Protein AF-A0A7X5D8U9-F1 (afdb_monomer_lite)

Secondary structure (DSSP, 8-state):
---TT-TTTT--SSPPPHHHHHHHHHHHHHHHHHHHHHHHHHHHH---HHHHHHHHHHHHHHTT--

pLDDT: mean 92.53, std 11.47, range [46.94, 98.75]

Sequence (66 aa):
MAILSNPFVMEVPRKLTDEELINAIRQDIIGELEAIHEYDAHVQATDNEDAKKVLSDIRDEEREHM

Structure (mmCIF, N/CA/C/O backbone):
data_AF-A0A7X5D8U9-F1
#
_entry.id   AF-A0A7X5D8U9-F1
#
loop_
_atom_site.group_PDB
_atom_site.id
_atom_site.type_symbol
_atom_site.label_atom_id
_atom_site.label_alt_id
_atom_site.label_comp_id
_atom_site.label_asym_id
_atom_site.label_entity_id
_atom_site.label_seq_id
_atom_site.pdbx_PDB_ins_code
_atom_site.Cartn_x
_atom_site.Cartn_y
_atom_site.Cartn_z
_atom_site.occupancy
_atom_site.B_iso_or_equiv
_atom_site.auth_seq_id
_atom_site.auth_comp_id
_atom_site.auth_asym_id
_atom_site.auth_atom_id
_atom_site.pdbx_PDB_model_num
ATOM 1 N N . MET A 1 1 ? 8.202 8.320 8.854 1.00 46.94 1 MET A N 1
ATOM 2 C CA . MET A 1 1 ? 9.555 7.892 9.282 1.00 46.94 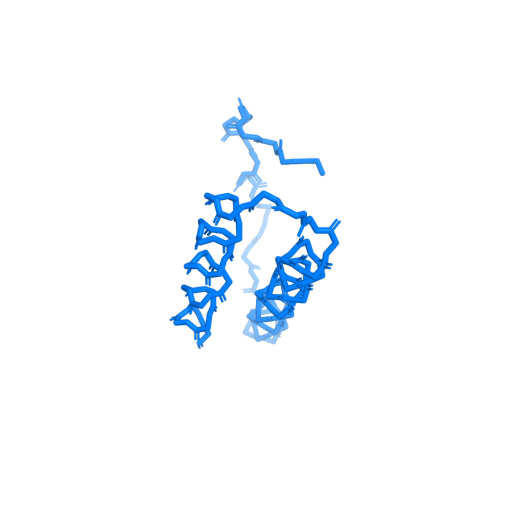1 MET A CA 1
ATOM 3 C C . MET A 1 1 ? 9.390 6.577 10.030 1.00 46.94 1 MET A C 1
ATOM 5 O O . MET A 1 1 ? 8.829 6.597 11.119 1.00 46.94 1 MET A O 1
ATOM 9 N N . ALA A 1 2 ? 9.754 5.444 9.425 1.00 53.56 2 ALA A N 1
ATOM 10 C CA . ALA A 1 2 ? 9.574 4.133 10.050 1.00 53.56 2 ALA A CA 1
ATOM 11 C C . ALA A 1 2 ? 10.415 4.028 11.335 1.00 53.56 2 ALA A C 1
ATOM 13 O O . ALA A 1 2 ? 11.630 4.226 11.315 1.00 53.56 2 ALA A O 1
ATOM 14 N N . ILE A 1 3 ? 9.758 3.744 12.461 1.00 63.91 3 ILE A N 1
ATOM 15 C CA . ILE A 1 3 ? 10.358 3.658 13.800 1.00 63.91 3 ILE A CA 1
ATOM 16 C C . ILE A 1 3 ? 10.801 2.208 14.060 1.00 63.91 3 ILE A C 1
ATOM 18 O O . ILE A 1 3 ? 10.402 1.584 15.037 1.00 63.91 3 ILE A O 1
ATOM 22 N N . LEU A 1 4 ? 11.601 1.642 13.154 1.00 62.34 4 LEU A N 1
ATOM 23 C CA . LEU A 1 4 ? 11.943 0.209 13.136 1.00 62.34 4 LEU A CA 1
ATOM 24 C C . LEU A 1 4 ? 12.714 -0.286 14.380 1.00 62.34 4 LEU A C 1
ATOM 26 O O . LEU A 1 4 ? 12.822 -1.490 14.584 1.00 62.34 4 LEU A O 1
ATOM 30 N N . SER A 1 5 ? 13.225 0.613 15.226 1.00 75.75 5 SER A N 1
ATOM 31 C CA . SER A 1 5 ? 14.129 0.263 16.335 1.00 75.75 5 SER A CA 1
ATOM 32 C C . SER A 1 5 ? 13.589 0.563 17.737 1.00 75.75 5 SER A C 1
ATOM 34 O O . SER A 1 5 ? 14.302 0.333 18.713 1.00 75.75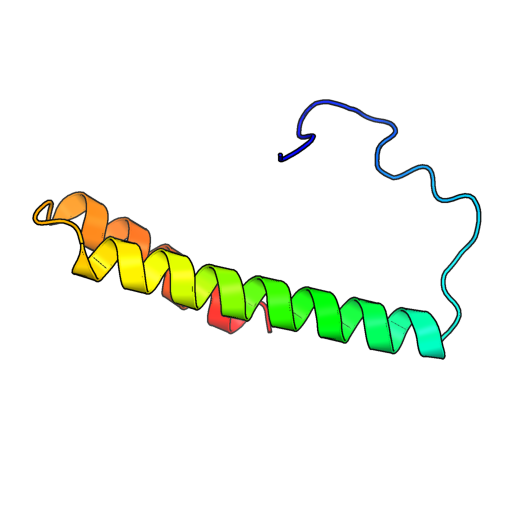 5 SER A O 1
ATOM 36 N N . ASN A 1 6 ? 12.378 1.110 17.877 1.00 79.06 6 ASN A N 1
ATOM 37 C CA . ASN A 1 6 ? 11.805 1.402 19.194 1.00 79.06 6 ASN A CA 1
ATOM 38 C C . ASN A 1 6 ? 10.892 0.235 19.636 1.00 79.06 6 ASN A C 1
ATOM 40 O O . ASN A 1 6 ? 9.892 -0.031 18.974 1.00 79.06 6 ASN A O 1
ATOM 44 N N . PRO A 1 7 ? 11.189 -0.465 20.748 1.00 73.81 7 PRO A N 1
ATOM 45 C CA . PRO A 1 7 ? 10.374 -1.594 21.202 1.00 73.81 7 PRO A CA 1
ATOM 46 C C . PRO A 1 7 ? 9.033 -1.176 21.831 1.00 73.81 7 PRO A C 1
ATOM 48 O O . PRO A 1 7 ? 8.165 -2.022 22.020 1.00 73.81 7 PRO A O 1
ATOM 51 N N . PHE A 1 8 ? 8.838 0.110 22.142 1.00 77.94 8 PHE A N 1
ATOM 52 C CA . PHE A 1 8 ? 7.641 0.632 22.814 1.00 77.94 8 PHE A CA 1
ATOM 53 C C . PHE A 1 8 ? 6.605 1.242 21.858 1.00 77.94 8 PHE A C 1
ATOM 55 O O . PHE A 1 8 ? 5.609 1.802 22.305 1.00 77.94 8 PHE A O 1
ATOM 62 N N . VAL A 1 9 ? 6.794 1.137 20.536 1.00 74.00 9 VAL A N 1
ATOM 63 C CA . VAL A 1 9 ? 5.880 1.738 19.532 1.00 74.00 9 VAL A CA 1
ATOM 64 C C . VAL A 1 9 ? 4.462 1.154 19.625 1.00 74.00 9 VAL A C 1
ATOM 66 O O . VAL A 1 9 ? 3.502 1.796 19.218 1.00 74.00 9 VAL A O 1
ATOM 69 N N . MET A 1 10 ? 4.324 -0.032 20.225 1.00 74.25 10 MET A N 1
ATOM 70 C CA . MET A 1 10 ? 3.055 -0.739 20.413 1.00 74.25 10 MET A CA 1
ATOM 71 C C . MET A 1 10 ? 2.450 -0.576 21.821 1.00 74.25 10 MET A C 1
ATOM 73 O O . MET A 1 10 ? 1.482 -1.270 22.147 1.00 74.25 10 MET A O 1
ATOM 77 N N . GLU A 1 11 ? 2.980 0.310 22.678 1.00 84.06 11 GLU A N 1
ATOM 78 C CA . GLU A 1 11 ? 2.352 0.626 23.970 1.00 84.06 11 GLU A CA 1
ATOM 79 C C . GLU A 1 11 ? 1.066 1.442 23.764 1.00 84.06 11 GLU A C 1
ATOM 81 O O . GLU A 1 11 ? 1.051 2.672 23.792 1.00 84.06 11 GLU A O 1
ATOM 86 N N . VAL A 1 12 ? -0.046 0.736 23.541 1.00 83.81 12 VAL A N 1
ATOM 87 C CA . VAL A 1 12 ? -1.367 1.347 23.361 1.00 83.81 12 VAL A CA 1
ATOM 88 C C . VAL A 1 12 ? -2.091 1.502 24.708 1.00 83.81 12 VAL A C 1
ATOM 90 O O . VAL A 1 12 ? -2.312 0.508 25.404 1.00 83.81 12 VAL A O 1
ATOM 93 N N . PRO A 1 13 ? -2.520 2.720 25.096 1.00 88.62 13 PRO A N 1
ATOM 94 C CA . PRO A 1 13 ? -3.115 2.979 26.414 1.00 88.62 13 PRO A CA 1
ATOM 95 C C . PRO A 1 13 ? -4.519 2.376 26.581 1.00 88.62 13 PRO A C 1
ATOM 97 O O . PRO A 1 13 ? -5.012 2.240 27.699 1.00 88.62 13 PRO A O 1
ATOM 100 N N . ARG A 1 14 ? -5.178 2.024 25.471 1.00 94.31 14 ARG A N 1
ATOM 101 C CA . ARG A 1 14 ? -6.460 1.312 25.423 1.00 94.31 14 ARG A CA 1
ATOM 102 C C . ARG A 1 14 ? -6.586 0.532 24.117 1.00 94.31 14 ARG A C 1
ATOM 104 O O . ARG A 1 14 ? -5.849 0.787 23.167 1.00 94.31 14 ARG A O 1
ATOM 111 N N . LYS A 1 15 ? -7.542 -0.395 24.059 1.00 93.38 15 LYS A N 1
ATOM 112 C CA . LYS A 1 15 ? -7.929 -1.069 22.812 1.00 93.38 15 LYS A CA 1
ATOM 113 C C . LYS A 1 15 ? -8.853 -0.174 21.975 1.00 93.38 15 LYS A C 1
ATOM 115 O O . LYS A 1 15 ? -9.498 0.728 22.520 1.00 93.38 15 LYS A O 1
ATOM 120 N N . LEU A 1 16 ? -8.881 -0.426 20.667 1.00 96.06 16 LEU A N 1
ATOM 121 C CA . LEU A 1 16 ? -9.847 0.177 19.749 1.00 96.06 16 LEU A CA 1
ATOM 122 C C . LEU A 1 16 ? -11.251 -0.353 20.068 1.00 96.06 16 LEU A C 1
ATOM 124 O O . LEU A 1 16 ? -11.396 -1.512 20.466 1.00 96.06 16 LEU A O 1
ATOM 128 N N . THR A 1 17 ? -12.272 0.485 19.906 1.00 97.38 17 THR A N 1
ATOM 129 C CA . THR A 1 17 ? -13.655 0.002 19.778 1.00 97.38 17 THR A CA 1
ATOM 130 C C . THR A 1 17 ? -13.852 -0.664 18.415 1.00 97.38 17 THR A C 1
ATOM 132 O O . THR A 1 17 ? -13.027 -0.493 17.519 1.00 97.38 17 THR A O 1
ATOM 135 N N . ASP A 1 18 ? -14.960 -1.378 18.219 1.00 98.31 18 ASP A N 1
ATOM 136 C CA . ASP A 1 18 ? -15.258 -1.997 16.920 1.00 98.31 18 ASP A CA 1
ATOM 137 C C . ASP A 1 18 ? -15.346 -0.954 15.790 1.00 98.31 18 ASP A C 1
ATOM 139 O O . ASP A 1 18 ? -14.839 -1.177 14.693 1.00 98.31 18 ASP A O 1
ATOM 143 N N . GLU A 1 19 ? -15.926 0.221 16.056 1.00 98.44 19 GLU A N 1
ATOM 144 C CA . GLU A 1 19 ? -16.007 1.313 15.076 1.00 98.44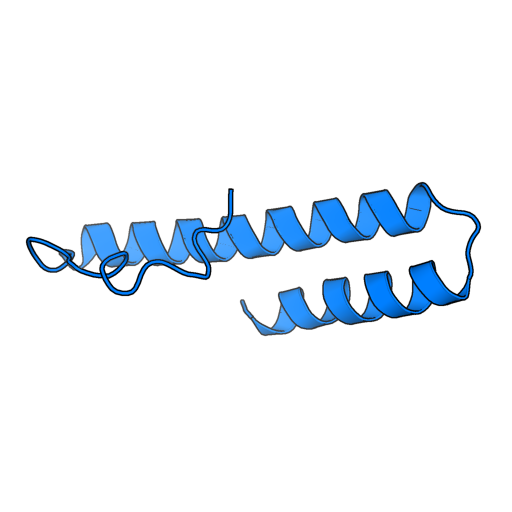 19 GLU A CA 1
ATOM 145 C C . GLU A 1 19 ? -14.623 1.883 14.732 1.00 98.44 19 GLU A C 1
ATOM 147 O O . GLU A 1 19 ? -14.306 2.116 13.563 1.00 98.44 19 GLU A O 1
ATOM 152 N N . GLU A 1 20 ? -13.773 2.072 15.742 1.00 97.69 20 GLU A N 1
ATOM 153 C CA . GLU A 1 20 ? -12.399 2.528 15.540 1.00 97.69 20 GLU A CA 1
ATOM 154 C C . GLU A 1 20 ? -11.555 1.478 14.812 1.00 97.69 20 GLU A C 1
ATOM 156 O O . GLU A 1 20 ? -10.751 1.841 13.960 1.00 97.69 20 GLU A O 1
ATOM 161 N N . LEU A 1 21 ? -11.764 0.189 15.092 1.00 97.50 21 LEU A N 1
ATOM 162 C CA . LEU A 1 21 ? -11.084 -0.912 14.413 1.00 97.50 21 LEU A CA 1
ATOM 163 C C . LEU A 1 21 ? -11.458 -0.973 12.931 1.00 97.50 21 LEU A C 1
ATOM 165 O O . LEU A 1 21 ? -10.581 -1.135 12.090 1.00 97.50 21 LEU A O 1
ATOM 169 N N . ILE A 1 22 ? -12.736 -0.783 12.593 1.00 98.44 22 ILE A N 1
ATOM 170 C CA . ILE A 1 22 ? -13.163 -0.705 11.190 1.00 98.44 22 ILE A CA 1
ATOM 171 C C . ILE A 1 22 ? -12.454 0.457 10.481 1.00 98.44 22 ILE A C 1
ATOM 173 O O . ILE A 1 22 ? -12.028 0.315 9.337 1.00 98.44 22 ILE A O 1
ATOM 177 N N . ASN A 1 23 ? -12.320 1.609 11.141 1.00 98.19 23 ASN A N 1
ATOM 178 C CA . ASN A 1 23 ? -11.600 2.742 10.565 1.00 98.19 23 ASN A CA 1
ATOM 179 C C . ASN A 1 23 ? -10.094 2.483 10.454 1.00 98.19 23 ASN A C 1
ATOM 181 O O . ASN A 1 23 ? -9.517 2.872 9.446 1.00 98.19 23 ASN A O 1
ATOM 18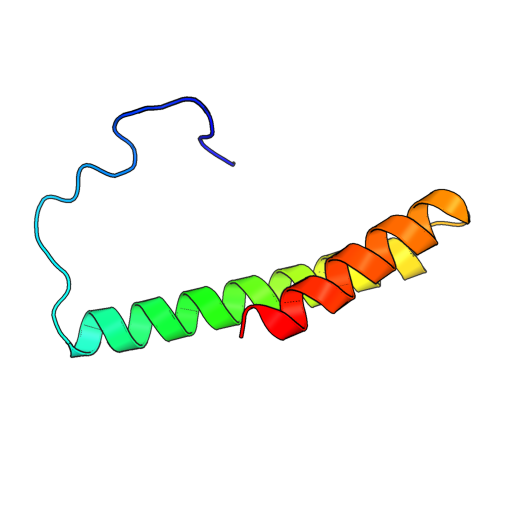5 N N . ALA A 1 24 ? -9.481 1.796 11.420 1.00 96.94 24 ALA A N 1
ATOM 186 C CA . ALA A 1 24 ? -8.080 1.386 11.342 1.00 96.94 24 ALA A CA 1
ATOM 187 C C . ALA A 1 24 ? -7.837 0.464 10.137 1.00 96.94 24 ALA A C 1
ATOM 189 O O . ALA A 1 24 ? -6.996 0.780 9.309 1.00 96.94 24 ALA A O 1
ATOM 190 N N . ILE A 1 25 ? -8.672 -0.562 9.941 1.00 97.44 25 ILE A N 1
ATOM 191 C CA . ILE A 1 25 ? -8.586 -1.454 8.771 1.00 97.44 25 ILE A CA 1
ATOM 192 C C . ILE A 1 25 ? -8.730 -0.668 7.458 1.00 97.44 25 ILE A C 1
ATOM 194 O O . ILE A 1 25 ? -8.023 -0.929 6.490 1.00 97.44 25 ILE A O 1
ATOM 198 N N . ARG A 1 26 ? -9.621 0.334 7.403 1.00 98.19 26 ARG A N 1
ATOM 199 C CA . ARG A 1 26 ? -9.722 1.218 6.226 1.00 98.19 26 ARG A CA 1
ATOM 200 C C . ARG A 1 26 ? -8.443 2.020 5.997 1.00 98.19 26 ARG A C 1
ATOM 202 O O . ARG A 1 26 ? -8.096 2.245 4.844 1.00 98.19 26 ARG A O 1
ATOM 209 N N . GLN A 1 27 ? -7.784 2.482 7.061 1.00 97.69 27 GLN A N 1
ATOM 210 C CA . GLN A 1 27 ? -6.503 3.176 6.940 1.00 97.69 27 GLN A CA 1
ATOM 211 C C . GLN A 1 27 ? -5.397 2.239 6.463 1.00 97.69 27 GLN A C 1
ATOM 213 O O . GLN A 1 27 ? -4.631 2.649 5.601 1.00 97.69 27 GLN A O 1
ATOM 218 N N . ASP A 1 28 ? -5.362 0.999 6.949 1.00 97.12 28 ASP A N 1
ATOM 219 C CA . ASP A 1 28 ? -4.391 -0.005 6.507 1.00 97.12 28 ASP A CA 1
ATOM 220 C C . ASP A 1 28 ? -4.548 -0.274 4.998 1.00 97.12 28 ASP A C 1
ATOM 222 O O . ASP A 1 28 ? -3.585 -0.148 4.251 1.00 97.12 28 ASP A O 1
ATOM 226 N N . ILE A 1 29 ? -5.784 -0.470 4.512 1.00 97.69 29 ILE A N 1
ATOM 227 C CA . ILE A 1 29 ? -6.074 -0.626 3.070 1.00 97.69 29 ILE A CA 1
ATOM 228 C C . ILE A 1 29 ? -5.648 0.611 2.259 1.00 97.69 29 ILE A C 1
ATOM 230 O O . ILE A 1 29 ? -5.136 0.480 1.148 1.00 97.69 29 ILE A O 1
ATOM 234 N N . ILE A 1 30 ? -5.870 1.825 2.778 1.00 97.94 30 ILE A N 1
ATOM 235 C CA . ILE A 1 30 ? -5.401 3.055 2.117 1.00 97.94 30 ILE A CA 1
ATOM 236 C C . ILE A 1 30 ? -3.871 3.065 2.038 1.00 97.94 30 ILE A C 1
ATOM 238 O O . ILE A 1 30 ? -3.342 3.433 0.994 1.00 97.94 30 ILE A O 1
ATOM 242 N N . GLY A 1 31 ? -3.182 2.630 3.096 1.00 96.81 31 GLY A N 1
ATOM 243 C CA . GLY A 1 31 ? -1.727 2.501 3.120 1.00 96.81 31 GLY A CA 1
ATOM 244 C C . GLY A 1 31 ? -1.204 1.581 2.017 1.00 96.81 31 GLY A C 1
ATOM 245 O O . GLY A 1 31 ? -0.292 1.973 1.292 1.00 96.81 31 GLY A O 1
ATOM 246 N N . GLU A 1 32 ? -1.836 0.422 1.811 1.00 98.19 32 GLU A N 1
ATOM 247 C CA . GLU A 1 32 ? -1.449 -0.488 0.720 1.00 98.19 32 GLU A CA 1
ATOM 248 C C . GLU A 1 32 ? -1.702 0.131 -0.665 1.00 98.19 32 GLU A C 1
ATOM 250 O O . GLU A 1 32 ? -0.874 0.034 -1.570 1.00 98.19 32 GLU A O 1
ATOM 255 N N . LEU A 1 33 ? -2.814 0.854 -0.846 1.00 98.12 33 LEU A N 1
ATOM 256 C CA . LEU A 1 33 ? -3.091 1.575 -2.096 1.00 98.12 33 LEU A CA 1
ATOM 257 C C . LEU A 1 33 ? -2.084 2.705 -2.367 1.00 98.12 33 LEU A C 1
ATOM 259 O O . LEU A 1 33 ? -1.703 2.923 -3.522 1.00 98.12 33 LEU A O 1
ATOM 263 N N . GLU A 1 34 ? -1.660 3.424 -1.328 1.00 98.12 34 GLU A N 1
ATOM 264 C CA . GLU A 1 34 ? -0.606 4.438 -1.417 1.00 98.12 34 GLU A CA 1
ATOM 265 C C . GLU A 1 34 ? 0.733 3.798 -1.804 1.00 98.12 34 GLU A C 1
ATOM 267 O O . GLU A 1 34 ? 1.389 4.299 -2.720 1.00 98.12 34 GLU A O 1
ATOM 272 N N . ALA A 1 35 ? 1.088 2.658 -1.202 1.00 97.69 35 ALA A N 1
ATOM 273 C CA . ALA A 1 35 ? 2.295 1.901 -1.535 1.00 97.69 35 ALA A CA 1
ATOM 274 C C . ALA A 1 35 ? 2.282 1.416 -2.994 1.00 97.69 35 ALA A C 1
ATOM 276 O O . ALA A 1 35 ? 3.248 1.633 -3.730 1.00 97.69 35 ALA A O 1
ATOM 277 N N . ILE A 1 36 ? 1.160 0.857 -3.467 1.00 98.31 36 ILE A N 1
ATOM 278 C CA . ILE A 1 36 ? 0.981 0.472 -4.877 1.00 98.31 36 ILE A CA 1
ATOM 279 C C . ILE A 1 36 ? 1.237 1.668 -5.798 1.00 98.31 36 ILE A C 1
ATOM 281 O O . ILE A 1 36 ? 1.948 1.544 -6.798 1.00 98.31 36 ILE A O 1
ATOM 285 N N . HIS A 1 37 ? 0.648 2.824 -5.484 1.00 98.12 37 HIS A N 1
ATOM 286 C CA . HIS A 1 37 ? 0.806 4.021 -6.302 1.00 98.12 37 HIS A CA 1
ATOM 287 C C . HIS A 1 37 ? 2.253 4.532 -6.300 1.00 98.12 37 HIS A C 1
ATOM 289 O O . HIS A 1 37 ? 2.777 4.894 -7.354 1.00 98.12 37 HIS A O 1
ATOM 295 N N . GLU A 1 38 ? 2.910 4.525 -5.140 1.00 98.38 38 GLU A N 1
ATOM 296 C CA . GLU A 1 38 ? 4.306 4.930 -4.981 1.00 98.38 38 GLU A CA 1
ATOM 297 C C . GLU A 1 38 ? 5.253 4.030 -5.787 1.00 98.38 38 GLU A C 1
ATOM 299 O O . GLU A 1 38 ? 6.058 4.528 -6.581 1.00 98.38 38 GLU A O 1
ATOM 304 N N . TYR A 1 39 ? 5.137 2.706 -5.651 1.00 98.44 39 TYR A N 1
ATOM 305 C CA . TYR A 1 39 ? 5.981 1.771 -6.395 1.00 98.44 39 TYR A CA 1
ATOM 306 C C . TYR A 1 39 ? 5.751 1.861 -7.903 1.00 98.44 39 TYR A C 1
ATOM 308 O O . TYR A 1 39 ? 6.719 1.860 -8.665 1.00 98.44 39 TYR A O 1
ATOM 316 N N . ASP A 1 40 ? 4.502 2.012 -8.348 1.00 98.50 40 ASP A N 1
ATOM 317 C CA . ASP A 1 40 ? 4.201 2.186 -9.769 1.00 98.50 40 ASP A CA 1
ATOM 318 C C . ASP A 1 40 ? 4.810 3.477 -10.337 1.00 98.50 40 ASP A C 1
ATOM 320 O O . ASP A 1 40 ? 5.419 3.463 -11.410 1.00 98.50 40 ASP A O 1
ATOM 324 N N . ALA A 1 41 ? 4.736 4.583 -9.590 1.00 98.69 41 ALA A N 1
ATOM 325 C CA . ALA A 1 41 ? 5.374 5.838 -9.979 1.00 98.69 41 ALA A CA 1
ATOM 326 C C . ALA A 1 41 ? 6.898 5.680 -10.111 1.00 98.69 41 ALA A C 1
ATOM 328 O O . ALA A 1 41 ? 7.494 6.179 -11.068 1.00 98.69 41 ALA A O 1
ATOM 329 N N . HIS A 1 42 ? 7.537 4.941 -9.200 1.00 98.62 42 HIS A N 1
ATOM 330 C CA . HIS A 1 42 ? 8.970 4.656 -9.272 1.00 98.62 42 HIS A CA 1
ATOM 331 C C . HIS A 1 42 ? 9.347 3.769 -10.465 1.00 98.62 42 HIS A C 1
ATOM 333 O O . HIS A 1 42 ? 10.359 4.042 -11.113 1.00 98.62 42 HIS A O 1
ATOM 339 N N . VAL A 1 43 ? 8.532 2.762 -10.804 1.00 98.62 43 VAL A N 1
ATOM 340 C CA . VAL A 1 43 ? 8.714 1.942 -12.019 1.00 98.62 43 VAL A CA 1
ATOM 341 C C . VAL A 1 43 ? 8.697 2.818 -13.273 1.00 98.62 43 VAL A C 1
ATOM 343 O O . VAL A 1 43 ? 9.537 2.638 -14.156 1.00 98.62 43 VAL A O 1
ATOM 346 N N . GLN A 1 44 ? 7.779 3.788 -13.344 1.00 98.50 44 GLN A N 1
ATOM 347 C CA . GLN A 1 44 ? 7.680 4.724 -14.470 1.00 98.50 44 GLN A CA 1
ATOM 348 C C . GLN A 1 44 ? 8.824 5.753 -14.506 1.00 98.50 44 GLN A C 1
ATOM 350 O O . GLN A 1 44 ? 9.170 6.244 -15.579 1.00 98.50 44 GLN A O 1
ATOM 355 N N . ALA A 1 45 ? 9.407 6.089 -13.353 1.00 98.56 45 ALA A N 1
ATOM 356 C CA . ALA A 1 45 ? 10.414 7.142 -13.216 1.00 98.56 45 ALA A CA 1
ATOM 357 C C . ALA A 1 45 ? 11.872 6.668 -13.369 1.00 98.56 45 ALA A C 1
ATOM 359 O O . ALA A 1 45 ? 12.783 7.496 -13.329 1.00 98.56 45 ALA A O 1
ATOM 360 N N . THR A 1 46 ? 12.118 5.363 -13.516 1.00 98.19 46 THR A N 1
ATOM 361 C CA . THR A 1 46 ? 13.470 4.794 -13.625 1.00 98.19 46 THR A CA 1
ATOM 362 C C . THR A 1 46 ? 13.693 4.093 -14.961 1.00 98.19 46 THR A C 1
ATOM 364 O O . THR A 1 46 ? 12.790 3.463 -15.499 1.00 98.19 46 THR A O 1
ATOM 367 N N . ASP A 1 47 ? 14.928 4.131 -15.464 1.00 98.56 47 ASP A N 1
ATOM 368 C CA . ASP A 1 47 ? 15.370 3.353 -16.631 1.00 98.56 47 ASP A CA 1
ATOM 369 C C . ASP A 1 47 ? 16.136 2.075 -16.238 1.00 98.56 47 ASP A C 1
ATOM 371 O O . ASP A 1 47 ? 16.573 1.312 -17.097 1.00 98.56 47 ASP A O 1
ATOM 375 N N . ASN A 1 48 ? 16.333 1.822 -14.938 1.00 98.75 48 ASN A N 1
ATOM 376 C CA . ASN A 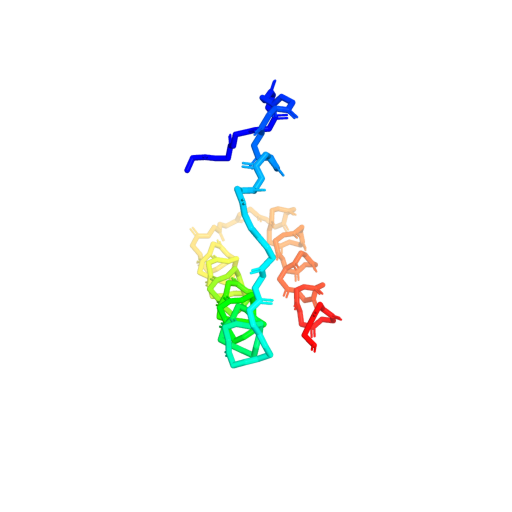1 48 ? 17.023 0.622 -14.469 1.00 98.75 48 ASN A CA 1
ATOM 377 C C . ASN A 1 48 ? 16.076 -0.590 -14.480 1.00 98.75 48 ASN A C 1
ATOM 379 O O . ASN A 1 48 ? 15.152 -0.672 -13.672 1.00 98.75 48 ASN A O 1
ATOM 383 N N . GLU A 1 49 ? 16.341 -1.547 -15.367 1.00 98.50 49 GLU A N 1
ATOM 384 C CA . GLU A 1 49 ? 15.499 -2.733 -15.563 1.00 98.50 49 GLU A CA 1
ATOM 385 C C . GLU A 1 49 ? 15.452 -3.675 -14.346 1.00 98.50 49 GLU A C 1
ATOM 387 O O . GLU A 1 49 ? 14.386 -4.207 -14.028 1.00 98.50 49 GLU A O 1
ATOM 392 N N . ASP A 1 50 ? 16.555 -3.835 -13.607 1.00 98.56 50 ASP A N 1
ATOM 393 C CA . ASP A 1 50 ? 16.564 -4.649 -12.383 1.00 98.56 50 ASP A CA 1
ATOM 394 C C . ASP A 1 50 ? 15.685 -4.010 -11.299 1.00 98.56 50 ASP A C 1
ATOM 396 O O . ASP A 1 50 ? 14.914 -4.695 -10.623 1.00 98.56 50 ASP A O 1
ATOM 400 N N . ALA A 1 51 ? 15.747 -2.680 -11.169 1.00 98.56 51 ALA A N 1
ATOM 401 C CA . ALA A 1 51 ? 14.910 -1.940 -10.230 1.00 98.56 51 ALA A CA 1
ATOM 402 C C . ALA A 1 51 ? 13.424 -2.034 -10.599 1.00 98.56 51 ALA A C 1
ATOM 404 O O . ALA A 1 51 ? 12.604 -2.274 -9.717 1.00 98.56 51 ALA A O 1
ATOM 405 N N . LYS A 1 52 ? 13.068 -1.908 -11.888 1.00 98.75 52 LYS A N 1
ATOM 406 C CA . LYS A 1 52 ? 11.676 -2.068 -12.347 1.00 98.75 52 LYS A CA 1
ATOM 407 C C . LYS A 1 52 ? 11.105 -3.423 -11.963 1.00 98.75 52 LYS A C 1
ATOM 409 O O . LYS A 1 52 ? 9.957 -3.481 -11.530 1.00 98.75 52 LYS A O 1
ATOM 414 N N . LYS A 1 53 ? 11.893 -4.493 -12.108 1.00 98.56 53 LYS A N 1
ATOM 415 C CA . LYS A 1 53 ? 11.464 -5.845 -11.741 1.00 98.56 53 LYS A CA 1
ATOM 416 C C . LYS A 1 53 ? 11.159 -5.943 -10.249 1.00 98.56 53 LYS A C 1
ATOM 418 O O . LYS A 1 53 ? 10.064 -6.350 -9.891 1.00 98.56 53 LYS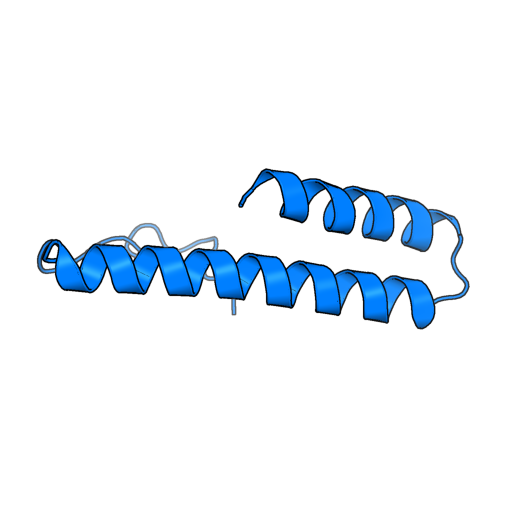 A O 1
ATOM 423 N N . VAL A 1 54 ? 12.095 -5.516 -9.401 1.00 98.56 54 VAL A N 1
ATOM 424 C CA . VAL A 1 54 ? 11.915 -5.557 -7.941 1.00 98.56 54 VAL A CA 1
ATOM 425 C C . VAL A 1 54 ? 10.725 -4.700 -7.504 1.00 98.56 54 VAL A C 1
ATOM 427 O O . VAL A 1 54 ? 9.890 -5.166 -6.743 1.00 98.56 54 VAL A O 1
ATOM 430 N N . LEU A 1 55 ? 10.613 -3.470 -8.008 1.00 98.62 55 LEU A N 1
ATOM 431 C CA . LEU A 1 55 ? 9.518 -2.564 -7.651 1.00 98.62 55 LEU A CA 1
ATOM 432 C C . LEU A 1 55 ? 8.156 -3.072 -8.140 1.00 98.62 55 LEU A C 1
ATOM 434 O O . LEU A 1 55 ? 7.163 -2.890 -7.445 1.00 98.62 55 LEU A O 1
ATOM 438 N N . SER A 1 56 ? 8.102 -3.707 -9.315 1.00 98.44 56 SER A N 1
ATOM 439 C CA . SER A 1 56 ? 6.861 -4.297 -9.833 1.00 98.44 56 SER A CA 1
ATOM 440 C C . SER A 1 56 ? 6.425 -5.508 -9.012 1.00 98.44 56 SER A C 1
ATOM 442 O O . SER A 1 56 ? 5.240 -5.606 -8.712 1.00 98.44 56 SER A O 1
ATOM 444 N N . ASP A 1 57 ? 7.363 -6.380 -8.620 1.00 98.50 57 ASP A N 1
ATOM 445 C CA . ASP A 1 57 ? 7.067 -7.524 -7.748 1.00 98.50 57 ASP A CA 1
ATOM 446 C C . ASP A 1 57 ? 6.524 -7.032 -6.394 1.00 98.50 57 ASP A C 1
ATOM 448 O O . ASP A 1 57 ? 5.446 -7.460 -5.995 1.00 98.50 57 ASP A O 1
ATOM 452 N N . ILE A 1 58 ? 7.186 -6.059 -5.746 1.00 98.12 58 ILE A N 1
ATOM 453 C CA . ILE A 1 58 ? 6.712 -5.486 -4.469 1.00 98.12 58 ILE A CA 1
ATOM 454 C C . ILE A 1 58 ? 5.322 -4.854 -4.637 1.00 98.12 58 ILE A C 1
ATOM 456 O O . ILE A 1 58 ? 4.411 -5.156 -3.877 1.00 98.12 58 ILE A O 1
ATOM 460 N N . ARG A 1 59 ? 5.118 -4.022 -5.671 1.00 98.00 59 ARG A N 1
ATOM 461 C CA . ARG A 1 59 ? 3.811 -3.407 -5.969 1.00 98.00 59 ARG A CA 1
ATOM 462 C C . ARG A 1 59 ? 2.701 -4.451 -6.091 1.00 98.00 59 ARG A C 1
ATOM 464 O O . ARG A 1 59 ? 1.575 -4.206 -5.663 1.00 98.00 59 ARG A O 1
ATOM 471 N N . ASP A 1 60 ? 2.981 -5.558 -6.771 1.00 97.69 60 ASP A N 1
ATOM 472 C CA . ASP A 1 60 ? 1.986 -6.595 -7.012 1.00 97.69 60 ASP A CA 1
ATOM 473 C C . ASP A 1 60 ? 1.738 -7.453 -5.755 1.00 97.69 60 ASP A C 1
ATOM 475 O O . ASP A 1 60 ? 0.604 -7.890 -5.571 1.00 97.69 60 ASP A O 1
ATOM 479 N N . GLU A 1 61 ? 2.721 -7.602 -4.856 1.00 97.81 61 GLU A N 1
ATOM 480 C CA . GLU A 1 61 ? 2.538 -8.193 -3.518 1.00 97.81 61 GLU A CA 1
ATOM 481 C C . GLU A 1 61 ? 1.575 -7.371 -2.642 1.00 97.81 61 GLU A C 1
ATOM 483 O O . GLU A 1 61 ? 0.700 -7.957 -2.007 1.00 97.81 61 GLU A O 1
ATOM 488 N N . GLU A 1 62 ? 1.626 -6.032 -2.680 1.00 96.44 62 GLU A N 1
ATOM 489 C CA . GLU A 1 62 ? 0.722 -5.190 -1.866 1.00 96.44 62 GLU A CA 1
ATOM 490 C C . GLU A 1 62 ? -0.768 -5.386 -2.208 1.00 96.44 62 GLU A C 1
ATOM 492 O O . GLU A 1 62 ? -1.651 -5.145 -1.385 1.00 96.44 62 GLU A O 1
ATOM 497 N N . ARG A 1 63 ? -1.090 -5.872 -3.417 1.00 92.88 63 ARG A N 1
ATOM 498 C CA . ARG A 1 63 ? -2.477 -6.216 -3.777 1.00 92.88 63 ARG A CA 1
ATOM 499 C C . ARG A 1 63 ? -3.004 -7.435 -3.026 1.00 92.88 63 ARG A C 1
ATOM 501 O O . ARG A 1 63 ? -4.215 -7.538 -2.868 1.00 92.88 63 ARG A O 1
ATOM 508 N N . GLU A 1 64 ? -2.123 -8.341 -2.609 1.00 95.69 64 GLU A N 1
ATOM 509 C CA . GLU A 1 64 ? -2.469 -9.544 -1.843 1.00 95.69 64 GLU A CA 1
ATOM 510 C C . GLU A 1 64 ? -2.605 -9.250 -0.338 1.00 95.69 64 GLU A C 1
ATOM 512 O O . GLU A 1 64 ? -3.153 -10.066 0.402 1.00 95.69 64 GLU A O 1
ATOM 517 N N . HIS A 1 65 ? -2.115 -8.095 0.132 1.00 94.12 65 HIS A N 1
ATOM 518 C CA . HIS A 1 65 ? -2.266 -7.656 1.524 1.00 94.12 65 HIS A CA 1
ATOM 519 C C . HIS A 1 65 ? -3.677 -7.127 1.847 1.00 94.12 65 HIS A C 1
ATOM 521 O O . HIS A 1 65 ? -4.055 -7.093 3.021 1.00 94.12 65 HIS A O 1
ATOM 527 N N . MET A 1 66 ? -4.461 -6.747 0.829 1.00 89.31 66 MET A N 1
ATOM 528 C CA . MET A 1 66 ? -5.850 -6.269 0.955 1.00 89.31 66 MET A CA 1
ATOM 529 C C . MET A 1 66 ? -6.876 -7.408 0.968 1.00 89.31 66 MET A C 1
ATOM 531 O O . MET A 1 66 ? -7.847 -7.304 1.756 1.00 89.31 66 MET A O 1
#

Radius of gyration: 15.9 Å; chains: 1; bounding box: 33×17×43 Å

Foldseek 3Di:
DDPPPDPCPPVDPDDDDPVRVVVVVVVVLVVLVVLLVVLVVVLVVDPDPVSVVVSVVVSVVSVVVD